Protein AF-A0A7Z9BG19-F1 (afdb_monomer_lite)

pLDDT: mean 77.52, std 14.23, range [43.5, 94.75]

Organism: NCBI:txid671068

Structure (mmCIF, N/CA/C/O backbone):
data_AF-A0A7Z9BG19-F1
#
_entry.id   AF-A0A7Z9BG19-F1
#
loop_
_atom_site.group_PDB
_atom_site.id
_atom_site.type_symbol
_atom_site.label_atom_id
_atom_site.label_alt_id
_atom_site.label_comp_id
_atom_site.label_asym_id
_atom_site.label_entity_id
_atom_site.label_seq_id
_atom_site.pdbx_PDB_ins_code
_atom_site.Cartn_x
_atom_site.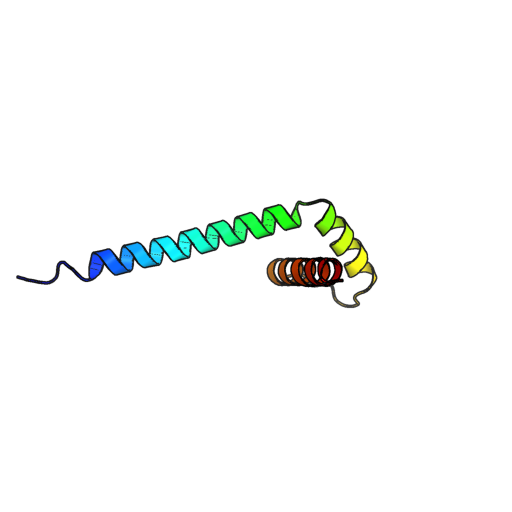Cartn_y
_atom_site.Cartn_z
_atom_site.occupancy
_atom_site.B_iso_or_equiv
_atom_site.auth_seq_id
_atom_site.auth_comp_id
_atom_site.auth_asym_id
_atom_site.auth_atom_id
_atom_site.pdbx_PDB_model_num
ATOM 1 N N . MET A 1 1 ? -13.638 -1.606 50.140 1.00 43.50 1 MET A N 1
ATOM 2 C CA . MET A 1 1 ? -14.280 -1.595 48.808 1.00 43.50 1 MET A CA 1
ATOM 3 C C . MET A 1 1 ? -13.434 -0.719 47.891 1.00 43.50 1 MET A C 1
ATOM 5 O O . MET A 1 1 ? -13.560 0.492 47.971 1.00 43.50 1 MET A O 1
ATOM 9 N N . ALA A 1 2 ? -12.504 -1.295 47.124 1.00 51.78 2 ALA A N 1
ATOM 10 C CA . ALA A 1 2 ? -11.672 -0.553 46.166 1.00 51.78 2 ALA A CA 1
ATOM 11 C C . ALA A 1 2 ? -11.079 -1.528 45.128 1.00 51.78 2 ALA A C 1
ATOM 13 O O . ALA A 1 2 ? -9.980 -2.030 45.321 1.00 51.78 2 ALA A O 1
ATOM 14 N N . ASN A 1 3 ? -11.829 -1.852 44.068 1.00 50.16 3 ASN A N 1
ATOM 15 C CA . ASN A 1 3 ? -11.296 -2.578 42.900 1.00 50.16 3 ASN A CA 1
ATOM 16 C C . ASN A 1 3 ? -11.764 -1.982 41.552 1.00 50.16 3 ASN A C 1
ATOM 18 O O . ASN A 1 3 ? -11.621 -2.602 40.511 1.00 50.16 3 ASN A O 1
ATOM 22 N N . SER A 1 4 ? -12.333 -0.773 41.536 1.00 59.38 4 SER A N 1
ATOM 23 C CA . SER A 1 4 ? -13.035 -0.250 40.348 1.00 59.38 4 SER A CA 1
ATOM 24 C C . SER A 1 4 ? -12.168 0.554 39.367 1.00 59.38 4 SER A C 1
ATOM 26 O O . SER A 1 4 ? -12.708 1.123 38.429 1.00 59.38 4 SER A O 1
ATOM 28 N N . THR A 1 5 ? -10.844 0.636 39.548 1.00 56.59 5 THR A N 1
ATOM 29 C CA . THR A 1 5 ? -9.986 1.532 38.734 1.00 56.59 5 THR A CA 1
ATOM 30 C C . THR A 1 5 ? -9.103 0.804 37.712 1.00 56.59 5 THR A C 1
ATOM 32 O O . THR A 1 5 ? -8.560 1.447 36.820 1.00 56.59 5 THR A O 1
ATOM 35 N N . LEU A 1 6 ? -8.969 -0.525 37.780 1.00 56.34 6 LEU A N 1
ATOM 36 C CA . LEU A 1 6 ? -8.046 -1.261 36.900 1.00 56.34 6 LEU A CA 1
ATOM 37 C C . LEU A 1 6 ? -8.707 -1.851 35.641 1.00 56.34 6 LEU A C 1
ATOM 39 O O . LEU A 1 6 ? -8.022 -2.047 34.640 1.00 56.34 6 LEU A O 1
ATOM 43 N N . GLU A 1 7 ? -10.022 -2.086 35.643 1.00 57.28 7 GLU A N 1
ATOM 44 C CA . GLU A 1 7 ? -10.708 -2.737 34.511 1.00 57.28 7 GLU A CA 1
ATOM 45 C C . GLU A 1 7 ? -11.001 -1.782 33.338 1.00 57.28 7 GLU A C 1
ATOM 47 O O . GLU A 1 7 ? -10.894 -2.172 32.175 1.00 57.28 7 GLU A O 1
ATOM 52 N N . ASP A 1 8 ? -11.271 -0.504 33.614 1.00 56.69 8 ASP A N 1
ATOM 53 C CA . ASP A 1 8 ? -11.659 0.476 32.585 1.00 56.69 8 ASP A CA 1
ATOM 54 C C . ASP A 1 8 ? -10.488 0.856 31.647 1.00 56.69 8 ASP A C 1
ATOM 56 O O 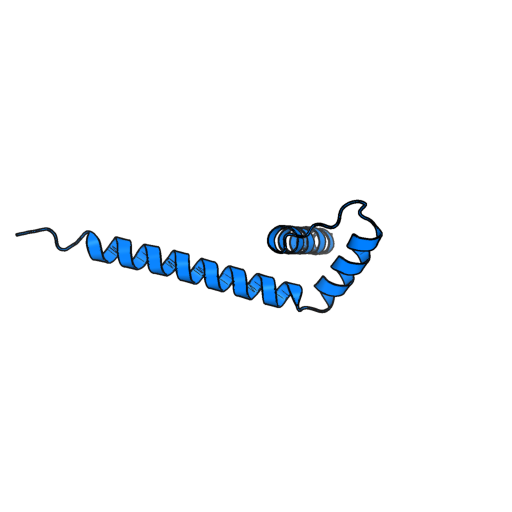. ASP A 1 8 ? -10.649 1.094 30.444 1.00 56.69 8 ASP A O 1
ATOM 60 N N . ASN A 1 9 ? -9.259 0.827 32.175 1.00 60.12 9 ASN A N 1
ATOM 61 C CA . ASN A 1 9 ? -8.054 1.158 31.414 1.00 60.12 9 ASN A CA 1
ATOM 62 C C . ASN A 1 9 ? -7.659 0.049 30.421 1.00 60.12 9 ASN A C 1
ATOM 64 O O . ASN A 1 9 ? -7.311 0.341 29.275 1.00 60.12 9 ASN A O 1
ATOM 68 N N . ALA A 1 10 ? -7.773 -1.222 30.821 1.00 59.28 10 ALA A N 1
ATOM 69 C CA . ALA A 1 10 ? -7.439 -2.363 29.965 1.00 59.28 10 ALA A CA 1
ATOM 70 C C . ALA A 1 10 ? -8.421 -2.515 28.786 1.00 59.28 10 ALA A C 1
ATOM 72 O O . ALA A 1 10 ? -8.004 -2.793 27.655 1.00 59.28 10 ALA A O 1
ATOM 73 N N . ALA A 1 11 ? -9.714 -2.266 29.024 1.00 58.88 11 ALA A N 1
ATOM 74 C CA . ALA A 1 11 ? -10.741 -2.240 27.980 1.00 58.88 11 ALA A CA 1
ATOM 75 C C . ALA A 1 11 ? -10.520 -1.090 26.977 1.00 58.88 11 ALA A C 1
ATOM 77 O O . ALA A 1 11 ? -10.654 -1.259 25.764 1.00 58.88 11 ALA A O 1
ATOM 78 N N . SER A 1 12 ? -10.101 0.078 27.470 1.00 59.88 12 SER A N 1
ATOM 79 C CA . SER A 1 12 ? -9.780 1.235 26.629 1.00 59.88 12 SER A CA 1
ATOM 80 C C . SER A 1 12 ? -8.549 1.002 25.747 1.00 59.88 12 SER A C 1
ATOM 82 O O . SER A 1 12 ? -8.538 1.394 24.579 1.00 59.88 12 SER A O 1
ATOM 84 N N . ALA A 1 13 ? -7.514 0.352 26.283 1.00 59.31 13 ALA A N 1
ATOM 85 C CA . ALA A 1 13 ? -6.277 0.086 25.558 1.00 59.31 13 ALA A CA 1
ATOM 86 C C . ALA A 1 13 ? -6.476 -0.977 24.458 1.00 59.31 13 ALA A C 1
ATOM 88 O O 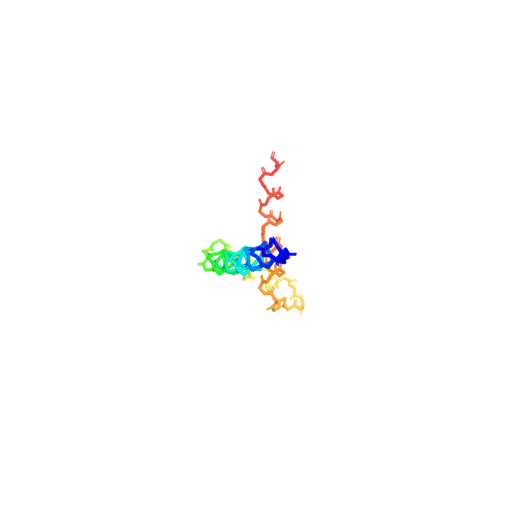. ALA A 1 13 ? -6.082 -0.770 23.312 1.00 59.31 13 ALA A O 1
ATOM 89 N N . SER A 1 14 ? -7.187 -2.069 24.756 1.00 61.72 14 SER A N 1
ATOM 90 C CA . SER A 1 14 ? -7.529 -3.113 23.771 1.00 61.72 14 SER A CA 1
ATOM 91 C C . SER A 1 14 ? -8.367 -2.584 22.598 1.00 61.72 14 SE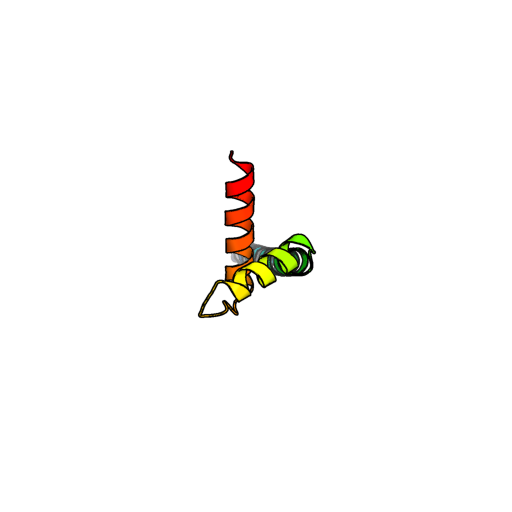R A C 1
ATOM 93 O O . SER A 1 14 ? -8.120 -2.951 21.447 1.00 61.72 14 SER A O 1
ATOM 95 N N . ASN A 1 15 ? -9.286 -1.649 22.854 1.00 64.75 15 ASN A N 1
ATOM 96 C CA . ASN A 1 15 ? -10.067 -0.995 21.804 1.00 64.75 15 ASN A CA 1
ATOM 97 C C . ASN A 1 15 ? -9.217 -0.072 20.903 1.00 64.75 15 ASN A C 1
ATOM 99 O O . ASN A 1 15 ? -9.486 0.050 19.708 1.00 64.75 15 ASN A O 1
ATOM 103 N N . LYS A 1 16 ? -8.160 0.556 21.445 1.00 68.31 16 LYS A N 1
ATOM 104 C CA . LYS A 1 16 ? -7.200 1.350 20.655 1.00 68.31 16 LYS A CA 1
ATOM 105 C C . LYS A 1 16 ? -6.452 0.453 19.670 1.00 68.31 16 LYS A C 1
ATOM 107 O O . LYS A 1 16 ? -6.574 0.667 18.471 1.00 68.31 16 LYS A O 1
ATOM 112 N N . TRP A 1 17 ? -5.820 -0.621 20.151 1.00 63.34 17 TRP A N 1
ATOM 113 C CA . TRP A 1 17 ? -5.081 -1.558 19.293 1.00 63.34 17 TRP A CA 1
ATOM 114 C C . TRP A 1 17 ? -5.945 -2.215 18.214 1.00 63.34 17 TRP A C 1
ATOM 116 O O . TRP A 1 17 ? -5.497 -2.357 17.076 1.00 63.34 17 TRP A O 1
ATOM 126 N N . GLY A 1 18 ? -7.188 -2.588 18.539 1.00 72.50 18 GLY A N 1
ATOM 127 C CA . GLY A 1 18 ? -8.128 -3.114 17.546 1.00 72.50 18 GLY A CA 1
ATOM 128 C C . GLY A 1 18 ? -8.435 -2.094 16.446 1.00 72.50 18 GLY A C 1
ATOM 129 O O . GLY A 1 18 ? -8.411 -2.422 15.258 1.00 72.50 18 GLY A O 1
ATOM 130 N N . LYS A 1 19 ? -8.645 -0.831 16.832 1.00 79.56 19 LYS A N 1
ATOM 131 C CA . LYS A 1 19 ? -8.924 0.254 15.892 1.00 79.56 19 LYS A CA 1
ATOM 132 C C . LYS A 1 19 ? -7.704 0.635 15.053 1.00 79.56 19 LYS A C 1
ATOM 134 O O . LYS A 1 19 ? -7.842 0.793 13.844 1.00 79.56 19 LYS A O 1
ATOM 139 N N . ASP A 1 20 ? -6.524 0.726 15.656 1.00 80.62 20 ASP A N 1
ATOM 140 C CA . ASP A 1 20 ? -5.265 1.004 14.957 1.00 80.62 20 ASP A CA 1
ATOM 141 C C . ASP A 1 20 ? -4.941 -0.105 13.944 1.00 80.62 20 ASP A C 1
ATOM 143 O O . ASP A 1 20 ? -4.564 0.177 12.806 1.00 80.62 20 ASP A O 1
ATOM 147 N N . SER A 1 21 ? -5.193 -1.367 14.309 1.00 83.44 21 SER A N 1
ATOM 148 C CA . SER A 1 21 ? -5.076 -2.504 13.391 1.00 83.44 21 SER A CA 1
ATOM 149 C C . SER A 1 21 ? -6.041 -2.376 12.211 1.00 83.44 21 SER A C 1
ATOM 151 O O . SER A 1 21 ? -5.625 -2.496 11.061 1.00 83.44 21 SER A O 1
ATOM 153 N N . GLN A 1 22 ? -7.316 -2.054 12.453 1.00 87.75 22 GLN A N 1
ATOM 154 C CA . GLN A 1 22 ? -8.297 -1.862 11.380 1.00 87.75 22 GLN A CA 1
ATOM 155 C C . GLN A 1 22 ? -7.929 -0.695 10.446 1.00 87.75 22 GLN A C 1
ATOM 157 O O . GLN A 1 22 ? -8.095 -0.800 9.225 1.00 87.75 22 GLN A O 1
ATOM 162 N N . ILE A 1 23 ? -7.410 0.404 11.000 1.00 88.69 23 ILE A N 1
ATOM 163 C CA . ILE A 1 23 ? -6.914 1.548 10.226 1.00 88.69 23 ILE A CA 1
ATOM 164 C C . ILE A 1 23 ? -5.734 1.113 9.351 1.00 88.69 23 ILE A C 1
ATOM 166 O O . ILE A 1 23 ? -5.733 1.397 8.153 1.00 88.69 23 ILE A O 1
ATOM 170 N N . TRP A 1 24 ? -4.776 0.365 9.909 1.00 88.31 24 TRP A N 1
ATOM 171 C CA . TRP A 1 24 ? -3.644 -0.177 9.157 1.00 88.31 24 TRP A CA 1
ATOM 172 C C . TRP A 1 24 ? -4.088 -1.096 8.014 1.00 88.31 24 TRP A C 1
ATOM 174 O O . TRP A 1 24 ? -3.616 -0.952 6.887 1.00 88.31 24 TRP A O 1
ATOM 184 N N . GLN A 1 25 ? -5.038 -2.005 8.261 1.00 89.94 25 GLN A N 1
ATOM 185 C CA . GLN A 1 25 ? -5.580 -2.864 7.201 1.00 89.94 25 GLN A CA 1
ATOM 186 C C . GLN A 1 25 ? -6.234 -2.041 6.086 1.00 89.94 25 GLN A C 1
ATOM 188 O O . GLN A 1 25 ? -5.970 -2.278 4.909 1.00 89.94 25 GLN A O 1
ATOM 193 N N . SER A 1 26 ? -7.042 -1.044 6.451 1.00 91.25 26 SER A N 1
ATOM 194 C CA . SER A 1 26 ? -7.724 -0.177 5.483 1.00 91.25 26 SER A CA 1
ATOM 195 C C . SER A 1 26 ? -6.729 0.615 4.630 1.00 91.25 26 SER A C 1
ATOM 197 O O . SER A 1 26 ? -6.899 0.710 3.415 1.00 91.25 26 SER A O 1
ATOM 199 N N . LEU A 1 27 ? -5.658 1.131 5.241 1.00 91.69 27 LEU A N 1
ATOM 200 C CA . LEU A 1 27 ? -4.593 1.840 4.534 1.00 91.69 27 LEU A CA 1
ATOM 201 C C . LEU A 1 27 ? -3.879 0.929 3.531 1.00 91.69 27 LEU A C 1
ATOM 203 O O . LEU A 1 27 ? -3.701 1.316 2.378 1.00 91.69 27 LEU A O 1
ATOM 207 N N . LYS A 1 28 ? -3.512 -0.292 3.940 1.00 92.62 28 LYS A N 1
ATOM 208 C CA . LYS A 1 28 ? -2.871 -1.261 3.041 1.00 92.62 28 LYS A CA 1
ATOM 209 C C . LYS A 1 28 ? -3.729 -1.559 1.820 1.00 92.62 28 LYS A C 1
ATOM 211 O O . LYS A 1 28 ? -3.216 -1.545 0.709 1.00 92.62 28 LYS A O 1
ATOM 216 N N . VAL A 1 29 ? -5.029 -1.779 2.013 1.00 92.50 29 VAL A N 1
ATOM 217 C CA . VAL A 1 29 ? -5.966 -2.035 0.908 1.00 92.50 29 VAL A CA 1
ATOM 218 C C . VAL A 1 29 ? -6.089 -0.819 -0.013 1.00 92.50 29 VAL A C 1
ATOM 220 O O . VAL A 1 29 ? -6.095 -0.979 -1.234 1.00 92.50 29 VAL A O 1
ATOM 223 N N . ALA A 1 30 ? -6.149 0.393 0.544 1.00 94.75 30 ALA A N 1
ATOM 224 C CA . ALA A 1 30 ? -6.207 1.620 -0.247 1.00 94.75 30 ALA A CA 1
ATOM 225 C C . ALA A 1 30 ? -4.944 1.816 -1.102 1.00 94.75 30 ALA A C 1
ATOM 227 O O . ALA A 1 30 ? -5.048 2.148 -2.282 1.00 94.75 30 ALA A O 1
ATOM 228 N N . ILE A 1 31 ? -3.761 1.549 -0.536 1.00 91.75 31 ILE A N 1
ATOM 229 C CA . ILE A 1 31 ? -2.489 1.577 -1.271 1.00 91.75 31 ILE A CA 1
ATOM 230 C C . ILE A 1 31 ? -2.490 0.503 -2.361 1.00 91.75 31 ILE A C 1
ATOM 232 O O . ILE A 1 31 ? -2.209 0.822 -3.513 1.00 91.75 31 ILE A O 1
ATOM 236 N N . ALA A 1 32 ? -2.878 -0.731 -2.033 1.00 90.06 32 ALA A N 1
ATOM 237 C CA . ALA A 1 32 ? -2.930 -1.851 -2.975 1.00 90.06 32 ALA A CA 1
ATOM 238 C C . ALA A 1 32 ? -3.866 -1.600 -4.166 1.00 90.06 32 ALA A C 1
ATOM 240 O O . ALA A 1 32 ? -3.615 -2.036 -5.286 1.00 90.06 32 ALA A O 1
ATOM 241 N N . SER A 1 33 ? -4.951 -0.867 -3.918 1.00 92.44 33 SER A N 1
ATOM 242 C CA . SER A 1 33 ? -5.935 -0.495 -4.937 1.00 92.44 33 SER A CA 1
ATOM 243 C C . SER A 1 33 ? -5.504 0.717 -5.768 1.00 92.44 33 SER A C 1
ATOM 245 O O . SER A 1 33 ? -6.185 1.079 -6.726 1.00 92.44 33 SER A O 1
ATOM 247 N N . SER A 1 34 ? -4.403 1.380 -5.405 1.00 93.12 34 SER A N 1
ATOM 248 C CA . SER A 1 34 ? -3.911 2.547 -6.129 1.00 93.12 34 SER A CA 1
ATOM 249 C C . SER A 1 34 ? -3.200 2.140 -7.421 1.00 93.12 34 SER A C 1
ATOM 251 O O . SER A 1 34 ? -2.447 1.166 -7.471 1.00 93.12 34 SER A O 1
ATOM 253 N N . SER A 1 35 ? -3.384 2.932 -8.478 1.00 91.56 35 SER A N 1
ATOM 254 C CA . SER A 1 35 ? -2.774 2.649 -9.783 1.00 91.56 35 SER A CA 1
ATOM 255 C C . SER A 1 35 ? -1.242 2.705 -9.763 1.00 91.56 35 SER A C 1
ATOM 257 O O . SER A 1 35 ? -0.604 2.051 -10.581 1.00 91.56 35 SER A O 1
ATOM 259 N N . GLY A 1 36 ? -0.640 3.470 -8.844 1.00 90.62 36 GLY A N 1
ATOM 260 C CA . GLY A 1 36 ? 0.815 3.505 -8.664 1.00 90.62 36 GLY A CA 1
ATOM 261 C C . GLY A 1 36 ? 1.354 2.179 -8.129 1.00 90.62 36 GLY A C 1
ATOM 262 O O . GLY A 1 36 ? 2.298 1.629 -8.690 1.00 90.62 36 GLY A O 1
ATOM 263 N N . PHE A 1 37 ? 0.691 1.628 -7.111 1.00 91.75 37 PHE A N 1
ATOM 264 C CA . PHE A 1 37 ? 1.062 0.345 -6.523 1.00 91.75 37 PHE A CA 1
ATOM 265 C C . PHE A 1 37 ? 0.894 -0.816 -7.506 1.00 91.75 37 PHE A C 1
ATOM 267 O O . PHE A 1 37 ? 1.811 -1.610 -7.662 1.00 91.75 37 PHE A O 1
ATOM 274 N N . GLN A 1 38 ? -0.237 -0.891 -8.215 1.00 91.19 38 GLN A N 1
ATOM 275 C CA . GLN A 1 38 ? -0.504 -1.975 -9.173 1.00 91.19 38 GLN A CA 1
ATOM 276 C C . GLN A 1 38 ? 0.520 -2.025 -10.315 1.00 91.19 38 GLN A C 1
ATOM 278 O O . GLN A 1 38 ? 0.928 -3.101 -10.747 1.00 91.19 38 GLN A O 1
ATOM 283 N N . ARG A 1 39 ? 0.952 -0.857 -10.809 1.00 90.56 39 ARG A N 1
ATOM 284 C CA . ARG A 1 39 ? 1.996 -0.769 -11.840 1.00 90.56 39 ARG A CA 1
ATOM 285 C C . ARG A 1 39 ? 3.345 -1.233 -11.300 1.00 90.56 39 ARG A C 1
ATOM 287 O O . ARG A 1 39 ? 3.964 -2.104 -11.902 1.00 90.56 39 ARG A O 1
ATOM 294 N N . TRP A 1 40 ? 3.733 -0.719 -10.135 1.00 90.56 40 TRP A N 1
ATOM 295 C CA . TRP A 1 40 ? 4.965 -1.118 -9.458 1.00 90.56 40 TRP A CA 1
ATOM 296 C C . TRP A 1 40 ? 5.000 -2.621 -9.137 1.00 90.56 40 TRP A C 1
ATOM 298 O O . TRP A 1 40 ? 6.025 -3.269 -9.336 1.00 90.56 40 TRP A O 1
ATOM 308 N N . GLU A 1 41 ? 3.881 -3.202 -8.696 1.00 89.31 41 GLU A N 1
ATOM 309 C CA . GLU A 1 41 ? 3.766 -4.635 -8.408 1.00 89.31 41 GLU A CA 1
ATOM 310 C C . GLU A 1 41 ? 3.972 -5.466 -9.679 1.00 89.31 41 GLU A C 1
ATOM 312 O O . GLU A 1 41 ? 4.749 -6.421 -9.670 1.00 89.31 41 GLU A O 1
ATOM 317 N N . LEU A 1 42 ? 3.349 -5.072 -10.794 1.00 88.12 42 LEU A N 1
ATOM 318 C CA . LEU A 1 42 ? 3.504 -5.748 -12.082 1.00 88.12 42 LEU A CA 1
ATOM 319 C C . LEU A 1 42 ? 4.954 -5.692 -12.574 1.00 88.12 42 LEU A C 1
ATOM 321 O O . LEU A 1 42 ? 5.518 -6.721 -12.944 1.00 88.12 42 LEU A O 1
ATOM 325 N N . GLU A 1 43 ? 5.578 -4.515 -12.536 1.00 86.88 43 GLU A N 1
ATOM 326 C CA . GLU A 1 43 ? 6.989 -4.336 -12.894 1.00 86.88 43 GLU A CA 1
ATOM 327 C C . GLU A 1 43 ? 7.900 -5.202 -12.012 1.00 86.88 43 GLU A C 1
ATOM 329 O O . GLU A 1 43 ? 8.836 -5.833 -12.503 1.00 86.88 43 GLU A O 1
ATOM 334 N N . ARG A 1 44 ? 7.596 -5.311 -10.716 1.00 83.44 44 ARG A N 1
ATOM 335 C CA . ARG A 1 44 ? 8.357 -6.136 -9.777 1.00 83.44 44 ARG A CA 1
ATOM 336 C C . ARG A 1 44 ? 8.190 -7.634 -10.023 1.00 83.44 44 ARG A C 1
ATOM 338 O O . ARG A 1 44 ? 9.181 -8.360 -10.005 1.00 83.44 44 ARG A O 1
ATOM 345 N N . HIS A 1 45 ? 6.965 -8.105 -10.244 1.00 80.94 45 HIS A N 1
ATOM 346 C CA . HIS A 1 45 ? 6.671 -9.522 -10.485 1.00 80.94 45 HIS A CA 1
ATOM 347 C C . HIS A 1 45 ? 7.354 -10.049 -11.752 1.00 80.94 45 HIS A C 1
ATOM 349 O O . HIS A 1 45 ? 7.678 -11.229 -11.823 1.00 80.94 45 HIS A O 1
ATOM 355 N N . LEU A 1 46 ? 7.621 -9.178 -12.728 1.00 77.75 46 LEU A N 1
ATOM 356 C CA . LEU A 1 46 ? 8.412 -9.523 -13.910 1.00 77.75 46 LEU A CA 1
ATOM 357 C C . LEU A 1 46 ? 9.912 -9.691 -13.607 1.00 77.75 46 LEU A C 1
ATOM 359 O O . LEU A 1 46 ? 10.602 -10.389 -14.345 1.00 77.75 46 LEU A O 1
ATOM 363 N N . ASN A 1 47 ? 10.418 -9.059 -12.544 1.00 74.81 47 ASN A N 1
ATOM 364 C CA . ASN A 1 47 ? 11.840 -9.037 -12.192 1.00 74.81 47 ASN A CA 1
ATOM 365 C C . ASN A 1 47 ? 12.229 -10.032 -11.081 1.00 74.81 47 ASN A C 1
ATOM 367 O O . ASN A 1 47 ? 13.410 -10.347 -10.941 1.00 74.81 47 ASN A O 1
ATOM 371 N N . LEU A 1 48 ? 11.279 -10.527 -10.277 1.00 73.00 48 LEU A N 1
ATOM 372 C CA . LEU A 1 48 ? 11.557 -11.462 -9.179 1.00 73.00 48 LEU A CA 1
ATOM 373 C C . LEU A 1 48 ? 11.223 -12.913 -9.549 1.00 73.00 48 LEU A C 1
ATOM 375 O O . LEU A 1 48 ? 10.153 -13.212 -10.066 1.00 73.00 48 LEU A O 1
ATOM 379 N N . ILE A 1 49 ? 12.133 -13.824 -9.194 1.00 64.25 49 ILE A N 1
ATOM 380 C CA . IL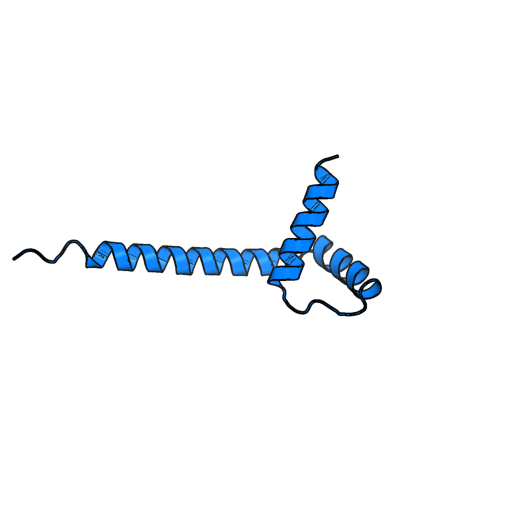E A 1 49 ? 11.981 -15.279 -9.379 1.00 64.25 49 ILE A CA 1
ATOM 381 C C . ILE A 1 49 ? 10.919 -15.855 -8.422 1.00 64.25 49 ILE A C 1
ATOM 383 O O . ILE A 1 49 ? 10.253 -16.829 -8.764 1.00 64.25 49 ILE A O 1
ATOM 387 N N . GLU A 1 50 ? 10.718 -15.229 -7.256 1.00 65.69 50 GLU A N 1
ATOM 388 C CA . GLU A 1 50 ? 9.657 -15.587 -6.310 1.00 65.69 50 GLU A CA 1
ATOM 389 C C . GLU A 1 50 ? 8.710 -14.402 -6.063 1.00 65.69 50 GLU A C 1
ATOM 391 O O . GLU A 1 50 ? 9.136 -13.367 -5.535 1.00 65.69 50 GLU A O 1
ATOM 396 N N . PRO A 1 51 ? 7.418 -14.529 -6.417 1.00 64.69 51 PRO A N 1
ATOM 397 C CA . PRO A 1 51 ? 6.438 -13.495 -6.134 1.00 64.69 51 PRO A CA 1
ATOM 398 C C . PRO A 1 51 ? 6.187 -13.414 -4.624 1.00 64.69 51 PRO A C 1
ATOM 400 O O . PRO A 1 51 ? 5.878 -14.408 -3.963 1.00 64.69 51 PRO A O 1
ATOM 403 N N . THR A 1 52 ? 6.297 -12.210 -4.063 1.00 68.88 52 THR A N 1
ATOM 404 C CA . THR A 1 52 ? 5.947 -11.962 -2.660 1.00 68.88 52 THR A CA 1
ATOM 405 C C . THR A 1 52 ? 4.427 -11.934 -2.542 1.00 68.88 52 THR A C 1
ATOM 407 O O . THR A 1 52 ? 3.779 -11.036 -3.053 1.00 68.88 52 THR A O 1
ATOM 410 N N . THR A 1 53 ? 3.833 -12.925 -1.876 1.00 76.19 53 THR A N 1
ATOM 411 C CA . THR A 1 53 ? 2.365 -13.041 -1.743 1.00 76.19 53 THR A CA 1
ATOM 412 C C . THR A 1 53 ? 1.797 -12.270 -0.550 1.00 76.19 53 THR A C 1
ATOM 414 O O . THR A 1 53 ? 0.584 -12.106 -0.425 1.00 76.19 53 THR A O 1
ATOM 417 N N . ASN A 1 54 ? 2.661 -11.788 0.347 1.00 87.31 54 ASN A N 1
ATOM 418 C CA . ASN A 1 54 ? 2.249 -11.049 1.533 1.00 87.31 54 ASN A CA 1
ATOM 419 C C . ASN A 1 54 ? 2.048 -9.566 1.220 1.00 87.31 54 ASN A C 1
ATOM 421 O O . ASN A 1 54 ? 3.014 -8.821 1.042 1.00 87.31 54 ASN A O 1
ATOM 425 N N . LEU A 1 55 ? 0.789 -9.124 1.267 1.00 87.75 55 LEU A N 1
ATOM 426 C CA . LEU A 1 55 ? 0.409 -7.728 1.048 1.00 87.75 55 LEU A CA 1
ATOM 427 C C . LEU A 1 55 ? 1.161 -6.756 1.970 1.00 87.75 55 LEU A C 1
ATOM 429 O O . LEU A 1 55 ? 1.537 -5.669 1.552 1.00 87.75 55 LEU A O 1
ATOM 433 N N . ASP A 1 56 ? 1.406 -7.146 3.221 1.00 87.75 56 ASP A N 1
ATOM 434 C CA . ASP A 1 56 ? 2.103 -6.299 4.197 1.00 87.75 56 ASP A CA 1
ATOM 435 C C . ASP A 1 56 ? 3.566 -6.030 3.789 1.00 87.75 56 ASP A C 1
ATOM 437 O O . ASP A 1 56 ? 4.048 -4.896 3.863 1.00 87.75 56 ASP A O 1
ATOM 441 N N . GLN A 1 57 ? 4.246 -7.055 3.260 1.00 88.12 57 GLN A N 1
ATOM 442 C CA . GLN A 1 57 ? 5.604 -6.922 2.730 1.00 88.12 57 GLN A CA 1
ATOM 443 C C . GLN A 1 57 ? 5.624 -6.082 1.454 1.00 88.12 57 GLN A C 1
ATOM 445 O O . GLN A 1 57 ? 6.474 -5.204 1.331 1.00 88.12 57 GLN A O 1
ATOM 450 N N . LEU A 1 58 ? 4.684 -6.316 0.534 1.00 90.38 58 LEU A N 1
ATOM 451 C CA . LEU A 1 58 ? 4.585 -5.547 -0.705 1.00 90.38 58 LEU A CA 1
ATOM 452 C C . LEU A 1 58 ? 4.325 -4.061 -0.426 1.00 90.38 58 LEU A C 1
ATOM 454 O O . LEU A 1 58 ? 5.024 -3.209 -0.965 1.00 90.38 58 LEU A O 1
ATOM 458 N N . VAL A 1 59 ? 3.383 -3.740 0.468 1.00 91.06 59 VAL A N 1
ATOM 459 C CA . VAL A 1 59 ? 3.091 -2.353 0.866 1.00 91.06 59 VAL A CA 1
ATOM 460 C C . VAL A 1 59 ? 4.301 -1.702 1.531 1.00 91.06 59 VAL A C 1
ATOM 462 O O . VAL A 1 59 ? 4.661 -0.585 1.167 1.00 91.06 59 VAL A O 1
ATOM 465 N N . SER A 1 60 ? 4.971 -2.395 2.455 1.00 89.25 60 SER A N 1
ATOM 466 C CA . SER A 1 60 ? 6.178 -1.870 3.111 1.00 89.25 60 SER A CA 1
ATOM 467 C C . SER A 1 60 ? 7.294 -1.551 2.117 1.00 89.25 60 SER A C 1
ATOM 469 O O . SER A 1 60 ? 8.019 -0.569 2.269 1.00 89.25 60 SER A O 1
ATOM 471 N N . LEU A 1 61 ? 7.433 -2.384 1.095 1.00 89.56 61 LEU A N 1
ATOM 472 C CA . LEU A 1 61 ? 8.485 -2.281 0.103 1.00 89.56 61 LEU A CA 1
ATOM 473 C C . LEU A 1 61 ? 8.189 -1.199 -0.937 1.00 89.56 61 LEU A C 1
ATOM 475 O O . LEU A 1 61 ? 9.071 -0.402 -1.233 1.00 89.56 61 LEU A O 1
ATOM 479 N N . TYR A 1 62 ? 6.938 -1.095 -1.389 1.00 90.94 62 TYR A N 1
ATOM 480 C CA . TYR A 1 62 ? 6.473 0.017 -2.219 1.00 90.94 62 TYR A CA 1
ATOM 481 C C . TYR A 1 62 ? 6.687 1.360 -1.521 1.00 90.94 62 TYR A C 1
ATOM 483 O O . TYR A 1 62 ? 7.228 2.294 -2.110 1.00 90.94 62 TYR A O 1
ATOM 491 N N . LEU A 1 63 ? 6.307 1.458 -0.244 1.00 90.50 63 LEU A N 1
ATOM 492 C CA . LEU A 1 63 ? 6.520 2.667 0.549 1.00 90.50 63 LEU A CA 1
ATOM 493 C C . LEU A 1 63 ? 8.007 2.989 0.684 1.00 90.50 63 LEU A C 1
ATOM 495 O O . LEU A 1 63 ? 8.391 4.143 0.544 1.00 90.50 63 LEU A O 1
ATOM 499 N N . ARG A 1 64 ? 8.856 1.984 0.913 1.00 88.62 64 ARG A N 1
ATOM 500 C CA . ARG A 1 64 ? 10.303 2.188 0.982 1.00 88.62 64 ARG A CA 1
ATOM 501 C C . ARG A 1 64 ? 10.858 2.745 -0.331 1.00 88.62 64 ARG A C 1
ATOM 503 O O . ARG A 1 64 ? 11.468 3.805 -0.306 1.00 88.62 64 ARG A O 1
ATOM 510 N N . GLU A 1 65 ? 10.590 2.090 -1.458 1.00 86.69 65 GLU A N 1
ATOM 511 C CA . GLU A 1 65 ? 11.145 2.500 -2.757 1.00 86.69 65 GLU A CA 1
ATOM 512 C C . GLU A 1 65 ? 10.611 3.867 -3.213 1.00 86.69 65 GLU A C 1
ATOM 514 O O . GLU A 1 65 ? 11.353 4.692 -3.750 1.00 86.69 65 GLU A O 1
ATOM 519 N N . THR A 1 66 ? 9.331 4.154 -2.954 1.00 84.56 66 THR A N 1
ATOM 520 C CA . THR A 1 66 ? 8.748 5.472 -3.255 1.00 84.56 66 THR A CA 1
ATOM 521 C C . THR A 1 66 ? 9.331 6.578 -2.377 1.00 84.56 66 THR A C 1
ATOM 523 O O . THR A 1 66 ? 9.571 7.676 -2.874 1.00 84.56 66 THR A O 1
ATOM 526 N N . LEU A 1 67 ? 9.620 6.299 -1.102 1.00 81.81 67 LEU A N 1
ATOM 527 C CA . LEU A 1 67 ? 10.298 7.244 -0.211 1.00 81.81 67 LEU A CA 1
ATOM 528 C C . LEU A 1 67 ? 11.765 7.462 -0.602 1.00 81.81 67 LEU A C 1
ATOM 530 O O . LEU A 1 67 ? 12.230 8.596 -0.556 1.00 81.81 67 LEU A O 1
ATOM 534 N N . GLU A 1 68 ? 12.479 6.416 -1.023 1.00 74.88 68 GLU A N 1
ATOM 535 C CA . GLU A 1 68 ? 13.852 6.528 -1.536 1.00 74.88 68 GLU A CA 1
ATOM 536 C C . GLU A 1 68 ? 13.916 7.399 -2.798 1.00 74.88 68 GLU A C 1
ATOM 538 O O . GLU A 1 68 ? 14.813 8.226 -2.934 1.00 74.88 68 GLU A O 1
ATOM 543 N N . THR A 1 69 ? 12.923 7.275 -3.683 1.00 67.50 69 THR A N 1
ATOM 544 C CA . THR A 1 69 ? 12.834 8.068 -4.922 1.00 67.50 69 THR A CA 1
ATOM 545 C C . THR A 1 69 ? 12.552 9.555 -4.656 1.00 67.50 69 THR A C 1
ATOM 547 O O . THR A 1 69 ? 12.941 10.404 -5.452 1.00 67.50 69 THR A O 1
ATOM 550 N N . LEU A 1 70 ? 11.885 9.890 -3.546 1.00 67.75 70 LEU A N 1
ATOM 551 C CA . LEU A 1 70 ? 11.567 11.272 -3.152 1.00 67.75 70 LEU A CA 1
ATOM 552 C C . LEU A 1 70 ? 12.653 11.938 -2.289 1.00 67.75 70 LEU A C 1
ATOM 554 O O . LEU A 1 70 ? 12.567 13.136 -2.029 1.00 67.75 70 LEU A O 1
ATOM 558 N N . ALA A 1 71 ? 13.636 11.176 -1.806 1.00 59.47 71 ALA A N 1
ATOM 559 C CA . ALA A 1 71 ? 14.710 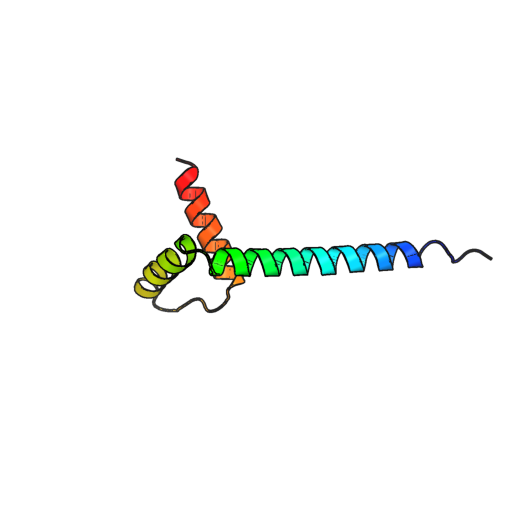11.666 -0.939 1.00 59.47 71 ALA A CA 1
ATOM 560 C C . ALA A 1 71 ? 15.937 12.197 -1.709 1.00 59.47 71 ALA A C 1
ATOM 562 O O . ALA A 1 71 ? 16.954 12.507 -1.083 1.00 59.47 71 ALA A O 1
ATOM 563 N N . TYR A 1 72 ? 15.846 12.284 -3.039 1.00 48.78 72 TYR A N 1
ATOM 564 C CA . TYR A 1 72 ? 16.882 12.786 -3.943 1.00 48.78 72 TYR A CA 1
ATOM 565 C C . TYR A 1 72 ? 16.477 14.144 -4.522 1.00 48.78 72 TYR A C 1
ATOM 567 O O . TYR A 1 72 ? 17.326 15.064 -4.510 1.00 48.78 72 TYR A O 1
#

Foldseek 3Di:
DDDPPPPVVVVVVVVVVVVVVVVVVVVLVVCCPDPLLVVVLVVVVVVDPDRDPDSVVSSVVSVVVVVVVVVD

Radius of gyration: 19.15 Å; chains: 1; bounding box: 31×28×63 Å

Secondary structure (DSSP, 8-state):
----SSHHHHHHHHHHHHHHHHHHHHHHHHHHTSHHHHHHHHHHHHH-SS----HHHHHHHHHHHHHHHH--

Sequence (72 aa):
MANSTLEDNAASASNKWGKDSQIWQSLKVAIASSSGFQRWELERHLNLIEPTTNLDQLVSLYLRETLETLAY